Protein AF-A0A8X6XJP7-F1 (afdb_monomer)

Solvent-accessible surface area (backbone atoms only — not comparable to full-atom values): 6232 Å² total; per-residue (Å²): 136,88,84,64,69,68,61,55,55,50,53,49,51,54,50,52,52,50,51,49,50,63,69,66,54,72,66,87,76,58,78,86,87,79,77,84,57,92,71,56,62,50,67,58,56,51,52,50,48,53,49,26,67,75,71,73,51,86,66,92,48,68,68,46,49,52,52,47,39,67,78,36,46,49,60,40,54,55,53,48,44,60,74,69,61,70,86,62,101,62,83,84,92,73,70,83,133

Secondary structure (DSSP, 8-state):
----HHHHHHHHHHHHHHHHHHHHS-GGGS-------TTTTHHHHHHHHHHHHHHT----SHHHHHHHHHHTHHHHHHHHHHHHT---SS--S----

Radius of gyration: 20.51 Å; Cα contacts (8 Å, |Δi|>4): 23; chains: 1; bounding box: 52×36×46 Å

Organism: NCBI:txid2747483

pLDDT: mean 86.37, std 12.0, range [48.09, 97.69]

Foldseek 3Di:
DDDDVVVVVVVVVVVVVVVVVVVPDDCVPPPDPDDDDPCPCVLVVVLQVVCCVVVVDDAPDPVSVVVCCVVVVFVNVVSVCVSVVDDDPDDDPGDDD

Mean predicted aligned error: 10.52 Å

Structure (mmCIF, N/CA/C/O backbone):
data_AF-A0A8X6XJP7-F1
#
_entry.id   AF-A0A8X6XJP7-F1
#
loop_
_atom_site.group_PDB
_atom_site.id
_atom_site.type_symbol
_atom_site.label_atom_id
_atom_site.label_alt_id
_atom_site.label_comp_id
_atom_site.label_asym_id
_atom_site.label_entity_id
_atom_site.label_seq_id
_atom_site.pdbx_PDB_ins_code
_atom_site.Cartn_x
_atom_site.Cartn_y
_atom_site.Cartn_z
_atom_site.occupancy
_atom_site.B_iso_or_equiv
_atom_site.auth_seq_id
_atom_site.auth_comp_id
_atom_site.auth_asym_id
_atom_site.auth_atom_id
_atom_site.pdbx_PDB_model_num
ATOM 1 N N . MET A 1 1 ? 28.902 -22.118 21.580 1.00 48.09 1 MET A N 1
ATOM 2 C CA . MET A 1 1 ? 28.168 -21.824 20.333 1.00 48.09 1 MET A CA 1
ATOM 3 C C . MET A 1 1 ? 29.225 -21.385 19.326 1.00 48.09 1 MET A C 1
ATOM 5 O O . MET A 1 1 ? 29.832 -20.347 19.549 1.00 48.09 1 MET A O 1
ATOM 9 N N . GLN A 1 2 ? 29.606 -22.237 18.369 1.00 50.75 2 GLN A N 1
ATOM 10 C CA . GLN A 1 2 ? 30.687 -21.919 17.426 1.00 50.75 2 GLN A CA 1
ATOM 11 C C . GLN A 1 2 ? 30.119 -21.088 16.273 1.00 50.75 2 GLN A C 1
ATOM 13 O O . GLN A 1 2 ? 29.180 -21.508 15.607 1.00 50.75 2 GLN A O 1
ATOM 18 N N . TYR A 1 3 ? 30.663 -19.887 16.098 1.00 55.44 3 TYR A N 1
ATOM 19 C CA . TYR A 1 3 ? 30.392 -19.012 14.963 1.00 55.44 3 TYR A CA 1
ATOM 20 C C . TYR A 1 3 ? 31.230 -19.490 13.771 1.00 55.44 3 TYR A C 1
ATOM 22 O O . TYR A 1 3 ? 32.454 -19.580 13.887 1.00 55.44 3 TYR A O 1
ATOM 30 N N . TYR A 1 4 ? 30.573 -19.816 12.654 1.00 54.16 4 TYR A N 1
ATOM 31 C CA . TYR A 1 4 ? 31.197 -20.343 11.435 1.00 54.16 4 TYR A CA 1
ATOM 32 C C . TYR A 1 4 ? 31.102 -19.321 10.287 1.00 54.16 4 TYR A C 1
ATOM 34 O O . TYR A 1 4 ? 30.225 -19.416 9.433 1.00 54.16 4 TYR A O 1
ATOM 42 N N . PRO A 1 5 ? 32.020 -18.340 10.229 1.00 59.12 5 PRO A N 1
ATOM 43 C CA . PRO A 1 5 ? 31.975 -17.244 9.256 1.00 59.12 5 PRO A CA 1
ATOM 44 C C . PRO A 1 5 ? 32.141 -17.688 7.794 1.00 59.12 5 PRO A C 1
ATOM 46 O O . PRO A 1 5 ? 31.826 -16.931 6.882 1.00 59.12 5 PRO A O 1
ATOM 49 N N . GLN A 1 6 ? 32.643 -18.902 7.544 1.00 60.72 6 GLN A N 1
ATOM 50 C CA . GLN A 1 6 ? 32.852 -19.391 6.178 1.00 60.72 6 GLN A CA 1
ATOM 51 C C . GLN A 1 6 ? 31.548 -19.776 5.472 1.00 60.72 6 GLN A C 1
ATOM 53 O O . GLN A 1 6 ? 31.443 -19.595 4.261 1.00 60.72 6 GLN A O 1
ATOM 58 N N . GLU A 1 7 ? 30.540 -20.235 6.218 1.00 63.06 7 GLU A N 1
ATOM 59 C CA . GLU A 1 7 ? 29.215 -20.529 5.663 1.00 63.06 7 GLU A CA 1
ATOM 60 C C . GLU A 1 7 ? 28.486 -19.240 5.259 1.00 63.06 7 GLU A C 1
ATOM 62 O O . GLU A 1 7 ? 27.812 -19.203 4.233 1.00 63.06 7 GLU A O 1
ATOM 67 N N . GLU A 1 8 ? 28.690 -18.144 5.998 1.00 69.25 8 GLU A N 1
ATOM 68 C CA . GLU A 1 8 ? 28.109 -16.840 5.663 1.00 69.25 8 GLU A CA 1
ATOM 69 C C . GLU A 1 8 ? 28.719 -16.253 4.381 1.00 69.25 8 GLU A C 1
ATOM 71 O O . GLU A 1 8 ? 27.991 -15.768 3.514 1.00 69.25 8 GLU A O 1
ATOM 76 N N . SER A 1 9 ? 30.043 -16.348 4.220 1.00 73.06 9 SER A N 1
ATOM 77 C CA . SER A 1 9 ? 30.729 -15.920 2.995 1.00 73.06 9 SER A CA 1
ATOM 78 C C . SER A 1 9 ? 30.293 -16.728 1.771 1.00 73.06 9 SER A C 1
ATOM 80 O O . SER A 1 9 ? 30.112 -16.155 0.699 1.00 73.06 9 SER A O 1
ATOM 82 N N . PHE A 1 10 ? 30.078 -18.038 1.933 1.00 81.12 10 PHE A N 1
ATOM 83 C CA . PHE A 1 10 ? 29.578 -18.906 0.868 1.00 81.12 10 PHE A CA 1
ATOM 84 C C . PHE A 1 10 ? 28.134 -18.555 0.480 1.00 81.12 10 PHE A C 1
ATOM 86 O O . PHE A 1 10 ? 27.835 -18.362 -0.693 1.00 81.12 10 PHE A O 1
ATOM 93 N N . CYS A 1 11 ? 27.239 -18.373 1.454 1.00 72.75 11 CYS A N 1
ATOM 94 C CA . CYS A 1 11 ? 25.862 -17.951 1.185 1.00 72.75 11 CYS A CA 1
ATOM 95 C C . CYS A 1 11 ? 25.791 -16.570 0.515 1.00 72.75 11 CYS A C 1
ATOM 97 O O . CYS A 1 11 ? 24.967 -16.370 -0.377 1.00 72.75 11 CYS A O 1
ATOM 99 N N . ARG A 1 12 ? 26.662 -15.624 0.897 1.00 78.19 12 ARG A N 1
ATOM 100 C CA . ARG A 1 12 ? 26.752 -14.313 0.237 1.00 78.19 12 ARG A CA 1
ATOM 101 C C . ARG A 1 12 ? 27.243 -14.421 -1.203 1.00 78.19 12 ARG A C 1
ATOM 103 O O . ARG A 1 12 ? 26.658 -13.766 -2.055 1.00 78.19 12 ARG A O 1
ATOM 110 N N . SER A 1 13 ? 28.249 -15.252 -1.493 1.00 83.56 13 SER A N 1
ATOM 111 C CA . SER A 1 13 ? 28.712 -15.428 -2.878 1.00 83.56 13 SER A CA 1
ATOM 112 C C . SER A 1 13 ? 27.630 -16.058 -3.754 1.00 83.56 13 SER A C 1
ATOM 114 O O . SER A 1 13 ? 27.399 -15.596 -4.862 1.00 83.56 13 SER A O 1
ATOM 116 N N . ILE A 1 14 ? 26.899 -17.048 -3.230 1.00 84.00 14 ILE A N 1
ATOM 117 C CA . ILE A 1 14 ? 25.763 -17.655 -3.933 1.00 84.00 14 ILE A CA 1
ATOM 118 C C . ILE A 1 14 ? 24.653 -16.626 -4.185 1.00 84.00 14 ILE A C 1
ATOM 120 O O . ILE A 1 14 ? 24.077 -16.604 -5.269 1.00 84.00 14 ILE A O 1
ATOM 124 N N . LEU A 1 15 ? 24.353 -15.753 -3.218 1.00 77.19 15 LEU A N 1
ATOM 125 C CA . LEU A 1 15 ? 23.380 -14.672 -3.402 1.00 77.19 15 LEU A CA 1
ATOM 126 C C . LEU A 1 15 ? 23.833 -13.662 -4.462 1.00 77.19 15 LEU A C 1
ATOM 128 O O . LEU A 1 15 ? 23.023 -13.274 -5.300 1.00 77.19 15 LEU A O 1
ATOM 132 N N . GLU A 1 16 ? 25.103 -13.264 -4.455 1.00 84.19 16 GLU A N 1
ATOM 133 C CA . GLU A 1 16 ? 25.677 -12.362 -5.460 1.00 84.19 16 GLU A CA 1
ATOM 134 C C . GLU A 1 16 ? 25.620 -12.985 -6.862 1.00 84.19 16 GLU A C 1
ATOM 136 O O . GLU A 1 16 ? 25.165 -12.332 -7.799 1.00 84.19 16 GLU A O 1
ATOM 141 N N . ASP A 1 17 ? 25.976 -14.266 -6.996 1.00 85.50 17 ASP A N 1
ATOM 142 C CA . ASP A 1 17 ? 25.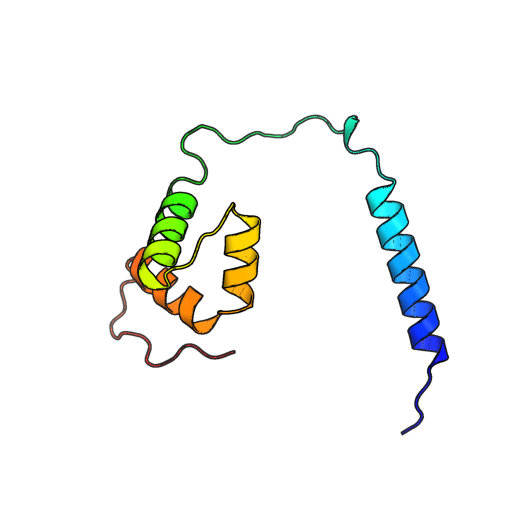915 -15.004 -8.262 1.00 85.50 17 ASP A CA 1
ATOM 143 C C . ASP A 1 17 ? 24.472 -15.147 -8.773 1.00 85.50 17 ASP A C 1
ATOM 145 O O . ASP A 1 17 ? 24.212 -14.968 -9.964 1.00 85.50 17 ASP A O 1
ATOM 149 N N . ILE A 1 18 ? 23.507 -15.414 -7.884 1.00 82.00 18 ILE A N 1
ATOM 150 C CA . ILE A 1 18 ? 22.078 -15.477 -8.233 1.00 82.00 18 ILE A CA 1
ATOM 151 C C . ILE A 1 18 ? 21.571 -14.105 -8.682 1.00 82.00 18 ILE A C 1
ATOM 153 O O . ILE A 1 18 ? 20.862 -14.010 -9.683 1.00 82.00 18 ILE A O 1
ATOM 157 N N . ILE A 1 19 ? 21.927 -13.036 -7.967 1.00 77.56 19 ILE A N 1
ATOM 158 C CA . ILE A 1 19 ? 21.540 -11.666 -8.321 1.00 77.56 19 ILE A CA 1
ATOM 159 C C . ILE A 1 19 ? 22.158 -11.279 -9.666 1.00 77.56 19 ILE A C 1
ATOM 161 O O . ILE A 1 19 ? 21.475 -10.704 -10.516 1.00 77.56 19 ILE A O 1
ATOM 165 N N . GLN A 1 20 ? 23.421 -11.636 -9.895 1.00 81.25 20 GLN A N 1
ATOM 166 C CA . GLN A 1 20 ? 24.114 -11.399 -1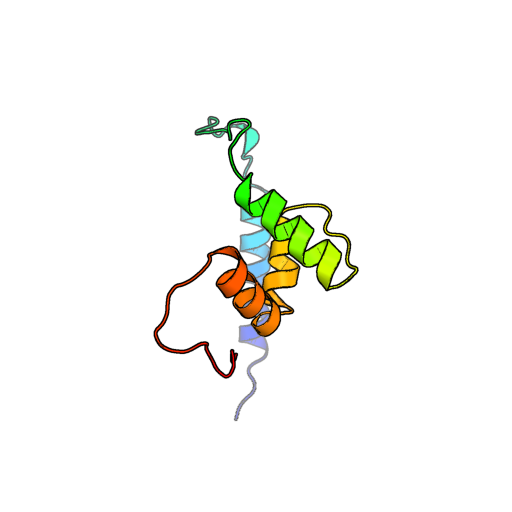1.152 1.00 81.25 20 GLN A CA 1
ATOM 167 C C . GLN A 1 20 ? 23.465 -12.174 -12.306 1.00 81.25 20 GLN A C 1
ATOM 169 O O . GLN A 1 20 ? 23.229 -11.589 -13.364 1.00 81.25 20 GLN A O 1
ATOM 174 N N . ASP A 1 21 ? 23.105 -13.447 -12.107 1.00 82.31 21 ASP A N 1
ATOM 175 C CA . ASP A 1 21 ? 22.359 -14.238 -13.092 1.00 82.31 21 ASP A CA 1
ATOM 176 C C . ASP A 1 21 ? 20.999 -13.599 -13.389 1.00 82.31 21 ASP A C 1
ATOM 178 O O . ASP A 1 21 ? 20.679 -13.342 -14.551 1.00 82.31 21 ASP A O 1
ATOM 182 N N . MET A 1 22 ? 20.225 -13.256 -12.356 1.00 78.00 22 MET A N 1
ATOM 183 C CA . MET A 1 22 ? 18.916 -12.618 -12.504 1.00 78.00 22 MET A CA 1
ATOM 184 C C . MET A 1 22 ? 18.996 -11.292 -13.268 1.00 78.00 22 MET A C 1
ATOM 186 O O . MET A 1 22 ? 18.166 -11.052 -14.145 1.00 78.00 22 MET A O 1
ATOM 190 N N . ASN A 1 23 ? 20.009 -10.468 -12.991 1.00 77.12 23 ASN A N 1
ATOM 191 C CA . ASN A 1 23 ? 20.247 -9.210 -13.700 1.00 77.12 23 ASN A CA 1
ATOM 192 C C . ASN A 1 23 ? 20.770 -9.422 -15.130 1.00 77.12 23 ASN A C 1
ATOM 194 O O . ASN A 1 23 ? 20.527 -8.590 -16.005 1.00 77.12 23 ASN A O 1
ATOM 198 N N . SER A 1 24 ? 21.469 -10.531 -15.395 1.00 76.38 24 SER A N 1
ATOM 199 C CA . SER A 1 24 ? 21.985 -10.874 -16.728 1.00 76.38 24 SER A CA 1
ATOM 200 C C . SER A 1 24 ? 20.904 -11.383 -17.689 1.00 76.38 24 SER A C 1
ATOM 202 O O . SER A 1 24 ? 21.080 -11.341 -18.913 1.00 76.38 24 SER A O 1
ATOM 204 N N . ARG A 1 25 ? 19.758 -11.838 -17.162 1.00 76.50 25 ARG A N 1
ATOM 205 C CA . ARG A 1 25 ? 18.636 -12.326 -17.971 1.00 76.50 25 ARG A CA 1
ATOM 206 C C . ARG A 1 25 ? 18.053 -11.186 -18.802 1.00 76.50 25 ARG A C 1
ATOM 208 O O . ARG A 1 25 ? 17.451 -10.240 -18.302 1.00 76.50 25 ARG A O 1
ATOM 215 N N . GLN A 1 26 ? 18.181 -11.300 -20.121 1.00 64.62 26 GLN A N 1
ATOM 216 C CA . GLN A 1 26 ? 17.579 -10.354 -21.056 1.00 64.62 26 GLN A CA 1
ATOM 217 C C . GLN A 1 26 ? 16.070 -10.596 -21.183 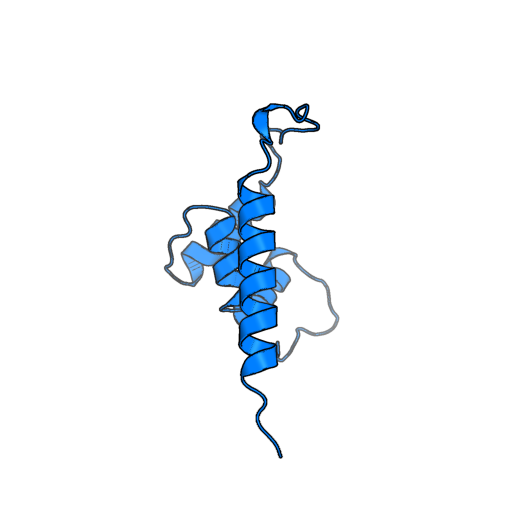1.00 64.62 26 GLN A C 1
ATOM 219 O O . GLN A 1 26 ? 15.597 -11.250 -22.113 1.00 64.62 26 GLN A O 1
ATOM 224 N N . PHE A 1 27 ? 15.286 -9.984 -20.295 1.00 67.62 27 PHE A N 1
ATOM 225 C CA . PHE A 1 27 ? 13.819 -9.972 -20.385 1.00 67.62 27 PHE A CA 1
ATOM 226 C C . PHE A 1 27 ? 13.282 -9.268 -21.649 1.00 67.62 27 PHE A C 1
ATOM 228 O O . PHE A 1 27 ? 12.105 -9.388 -21.973 1.00 67.62 27 PHE A O 1
ATOM 235 N N . LYS A 1 28 ? 14.153 -8.605 -22.428 1.00 66.44 28 LYS A N 1
ATOM 236 C CA . LYS A 1 28 ? 13.844 -7.957 -23.716 1.00 66.44 28 LYS A CA 1
ATOM 237 C C . LYS A 1 28 ? 13.210 -8.879 -24.767 1.00 66.44 28 LYS A C 1
ATOM 239 O O . LYS A 1 28 ? 12.574 -8.370 -25.683 1.00 66.44 28 LYS A O 1
ATOM 244 N N . LYS A 1 29 ? 13.412 -10.201 -24.680 1.00 74.69 29 LYS A N 1
ATOM 245 C CA . LYS A 1 29 ? 12.890 -11.184 -25.653 1.00 74.69 29 LYS A CA 1
ATOM 246 C C . LYS A 1 29 ? 11.691 -11.987 -25.133 1.00 74.69 29 LYS A C 1
ATOM 248 O O . LYS A 1 29 ? 11.207 -12.877 -25.828 1.00 74.69 29 LYS A O 1
ATOM 253 N N . VAL A 1 30 ? 11.218 -11.704 -23.921 1.00 82.44 30 VAL A N 1
ATOM 254 C CA . VAL A 1 30 ? 10.022 -12.356 -23.380 1.00 82.44 30 VAL A CA 1
ATOM 255 C C . VAL A 1 30 ? 8.799 -11.690 -24.018 1.00 82.44 30 VAL A C 1
ATOM 257 O O . VAL A 1 30 ? 8.708 -10.461 -23.983 1.00 82.44 30 VAL A O 1
ATOM 260 N N . PRO A 1 31 ? 7.880 -12.449 -24.644 1.00 86.75 31 PRO A N 1
ATOM 261 C CA . PRO A 1 31 ? 6.676 -11.861 -25.217 1.00 86.75 31 PRO A CA 1
ATOM 262 C C . PRO A 1 31 ? 5.863 -11.184 -24.112 1.00 86.75 31 PRO A C 1
ATOM 264 O O . PRO A 1 31 ? 5.688 -11.746 -23.032 1.00 86.75 31 PRO A O 1
ATOM 267 N N . LEU A 1 32 ? 5.369 -9.974 -24.383 1.00 84.81 32 LEU A N 1
ATOM 268 C CA . LEU A 1 32 ? 4.468 -9.264 -23.481 1.00 84.81 32 LEU A CA 1
ATOM 269 C C . LEU A 1 32 ? 3.196 -10.101 -23.298 1.00 84.81 32 LEU A C 1
ATOM 271 O O . LEU A 1 32 ? 2.408 -10.242 -24.229 1.00 84.81 32 LEU A O 1
ATOM 275 N N . ILE A 1 33 ? 3.022 -10.676 -22.109 1.00 91.25 33 ILE A N 1
ATOM 276 C CA . ILE A 1 33 ? 1.881 -11.552 -21.808 1.00 91.25 33 ILE A CA 1
ATOM 277 C C . ILE A 1 33 ? 0.620 -10.717 -21.575 1.00 91.25 33 ILE A C 1
ATOM 279 O O . ILE A 1 33 ? -0.471 -11.108 -21.981 1.00 91.25 33 ILE A O 1
ATOM 283 N N . TRP A 1 34 ? 0.765 -9.565 -20.917 1.00 91.19 34 TRP A N 1
ATOM 284 C CA . TRP A 1 34 ? -0.354 -8.718 -20.524 1.00 91.19 34 TRP A CA 1
ATOM 285 C C . TRP A 1 34 ? 0.101 -7.289 -20.196 1.00 91.19 34 TRP A C 1
ATOM 287 O O . TRP A 1 34 ? 1.259 -7.053 -19.850 1.00 91.19 34 TRP A O 1
ATOM 297 N N . THR A 1 35 ? -0.811 -6.322 -20.303 1.00 89.25 35 THR A N 1
ATOM 298 C CA . THR A 1 35 ? -0.618 -4.926 -19.884 1.00 89.25 35 THR A CA 1
ATOM 299 C C . THR A 1 35 ? -1.916 -4.405 -19.275 1.00 89.25 35 THR A C 1
ATOM 301 O O . THR A 1 35 ? -2.982 -4.724 -19.807 1.00 89.25 35 THR A O 1
ATOM 304 N N . PRO A 1 36 ? -1.841 -3.610 -18.195 1.00 87.69 36 PRO A N 1
ATOM 305 C CA . PRO A 1 36 ? -3.021 -3.040 -17.567 1.00 87.69 36 PRO A CA 1
ATOM 306 C C . PRO A 1 36 ? -3.805 -2.118 -18.505 1.00 87.69 36 PRO A C 1
ATOM 308 O O . PRO A 1 36 ? -3.234 -1.332 -19.263 1.00 87.69 36 PRO A O 1
ATOM 311 N N . LEU A 1 37 ? -5.127 -2.186 -18.398 1.00 91.81 37 LEU A N 1
ATOM 312 C CA . LEU A 1 37 ? -6.073 -1.220 -18.941 1.00 91.81 37 LEU A CA 1
ATOM 313 C C . LEU A 1 37 ? -6.139 0.025 -18.042 1.00 91.81 37 LEU A C 1
ATOM 315 O O . LEU A 1 37 ? -5.658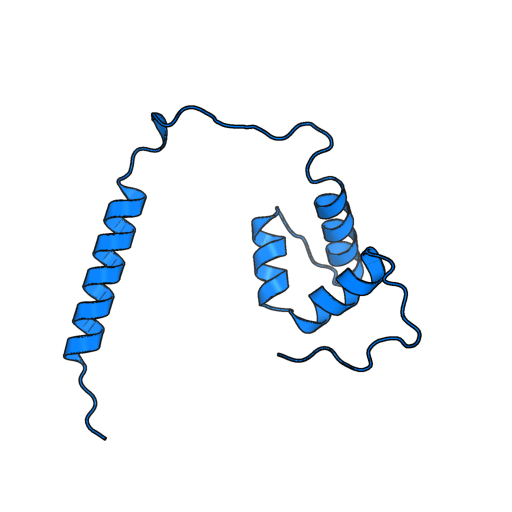 0.039 -16.912 1.00 91.81 37 LEU A O 1
ATOM 319 N N . GLU A 1 38 ? -6.781 1.091 -18.518 1.00 85.88 38 GLU A N 1
ATOM 320 C CA . GLU A 1 38 ? -6.845 2.375 -17.800 1.00 85.88 38 GLU A CA 1
ATOM 321 C C . GLU A 1 38 ? -7.448 2.267 -16.385 1.00 85.88 38 GLU A C 1
ATOM 323 O O . GLU A 1 38 ? -7.024 2.965 -15.459 1.00 85.88 38 GLU A O 1
ATOM 328 N N . HIS A 1 39 ? -8.425 1.372 -16.207 1.00 85.50 39 HIS A N 1
ATOM 329 C CA . HIS A 1 39 ? -9.102 1.165 -14.927 1.00 85.50 39 HIS A CA 1
ATOM 330 C C . HIS A 1 39 ? -8.319 0.269 -13.958 1.00 85.50 39 HIS A C 1
ATOM 332 O O . HIS A 1 39 ? -8.637 0.248 -12.763 1.00 85.50 39 HIS A O 1
ATOM 338 N N . 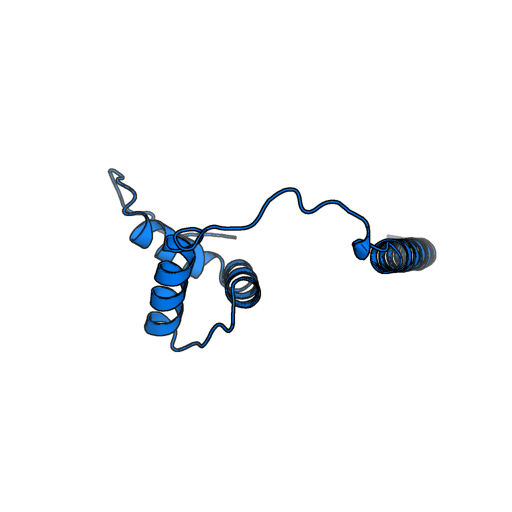ASP A 1 40 ? -7.287 -0.431 -14.432 1.00 87.50 40 ASP A N 1
ATOM 339 C CA . ASP A 1 40 ? -6.486 -1.300 -13.583 1.00 87.50 40 ASP A CA 1
ATOM 340 C C . ASP A 1 40 ? -5.706 -0.476 -12.554 1.00 87.50 40 ASP A C 1
ATOM 342 O O . ASP A 1 40 ? -5.151 0.597 -12.816 1.00 87.50 40 ASP A O 1
ATOM 346 N N . GLY A 1 41 ? -5.717 -0.961 -11.313 1.00 88.75 41 GLY A N 1
ATOM 347 C CA . GLY A 1 41 ? -5.064 -0.287 -10.194 1.00 88.75 41 GLY A CA 1
ATOM 348 C C . GLY A 1 41 ? -5.756 0.997 -9.719 1.00 88.75 41 GLY A C 1
ATOM 349 O O . GLY A 1 41 ? -5.188 1.697 -8.881 1.00 88.75 41 GLY A O 1
ATOM 350 N N . LYS A 1 42 ? -6.977 1.320 -10.181 1.00 93.25 42 LYS A N 1
ATOM 351 C CA . LYS A 1 42 ? -7.737 2.489 -9.692 1.00 93.25 42 LYS A CA 1
ATOM 352 C C . LYS A 1 42 ? -7.885 2.490 -8.166 1.00 93.25 42 LYS A C 1
ATOM 354 O O . LYS A 1 42 ? -7.613 3.507 -7.535 1.00 93.25 42 LYS A O 1
ATOM 359 N N . ASN A 1 43 ? -8.242 1.349 -7.575 1.00 94.50 43 ASN A N 1
ATOM 360 C CA . ASN A 1 43 ? -8.410 1.228 -6.122 1.00 94.50 43 ASN A CA 1
ATOM 361 C C . ASN A 1 43 ? -7.093 1.450 -5.373 1.00 94.50 43 ASN A C 1
ATOM 363 O O . ASN A 1 43 ? -7.077 2.126 -4.354 1.00 94.50 43 ASN A O 1
ATOM 367 N N . VAL A 1 44 ? -5.979 0.944 -5.908 1.00 94.19 44 VAL A N 1
ATOM 368 C CA . VAL A 1 44 ? -4.649 1.143 -5.316 1.00 94.19 44 VAL A CA 1
ATOM 369 C C . VAL A 1 44 ? -4.237 2.614 -5.387 1.00 94.19 44 VAL A C 1
ATOM 371 O O . VAL A 1 44 ? -3.712 3.146 -4.416 1.00 94.19 44 VAL A O 1
ATOM 374 N N . LYS A 1 45 ? -4.520 3.303 -6.502 1.00 94.81 45 LYS A N 1
ATOM 375 C CA . LYS A 1 45 ? -4.276 4.750 -6.639 1.00 94.81 45 LYS A CA 1
ATOM 376 C C . LYS A 1 45 ? -5.103 5.563 -5.643 1.00 94.81 45 LYS A C 1
ATOM 378 O O . LYS A 1 45 ? -4.586 6.529 -5.092 1.00 94.81 45 LYS A O 1
ATOM 383 N N . GLU A 1 46 ? -6.359 5.184 -5.422 1.00 96.00 46 GLU A N 1
ATOM 384 C CA . GLU A 1 46 ? -7.230 5.860 -4.458 1.00 96.00 46 GLU A CA 1
ATOM 385 C C . GLU A 1 46 ? -6.772 5.615 -3.020 1.00 96.00 46 GLU A C 1
ATOM 387 O O . GLU A 1 46 ? -6.582 6.562 -2.262 1.00 96.00 46 GLU A O 1
ATOM 392 N N . PHE A 1 47 ? -6.475 4.362 -2.676 1.00 97.31 47 PHE A N 1
ATOM 393 C CA . PHE A 1 47 ? -5.930 4.010 -1.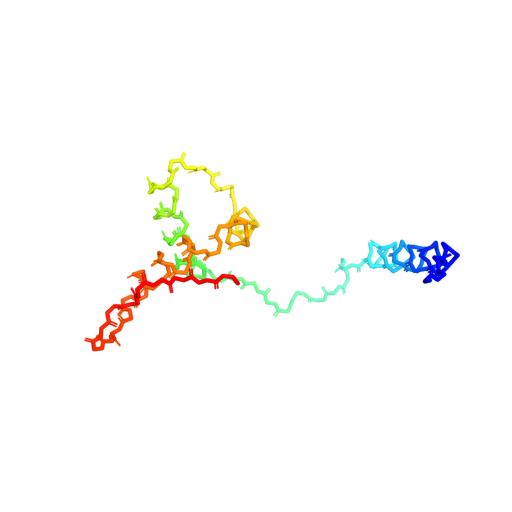371 1.00 97.31 47 PHE A CA 1
ATOM 394 C C . PHE A 1 47 ? -4.617 4.747 -1.084 1.00 97.31 47 PHE A C 1
ATOM 396 O O . PHE A 1 47 ? -4.452 5.328 -0.015 1.00 97.31 47 PHE A O 1
ATOM 403 N N . LYS A 1 48 ? -3.715 4.831 -2.072 1.00 96.94 48 LYS A N 1
ATOM 404 C CA . LYS A 1 48 ? -2.471 5.603 -1.961 1.00 96.94 48 LYS A CA 1
ATOM 405 C C . LYS A 1 48 ? -2.735 7.061 -1.572 1.00 96.94 48 LYS A C 1
ATOM 407 O O . LYS A 1 48 ? -2.059 7.572 -0.688 1.00 96.94 48 LYS A O 1
ATOM 412 N N . LYS A 1 49 ? -3.721 7.720 -2.194 1.00 96.88 49 LYS A N 1
ATOM 413 C CA . LYS A 1 49 ? -4.068 9.117 -1.874 1.00 96.88 49 LYS A CA 1
ATOM 414 C C . LYS A 1 49 ? -4.562 9.273 -0.439 1.00 96.88 49 LYS A C 1
ATOM 416 O O . LYS A 1 49 ? -4.223 10.264 0.196 1.00 96.88 49 LYS A O 1
ATOM 421 N N . ILE A 1 50 ? -5.333 8.310 0.068 1.00 96.94 50 ILE A N 1
ATOM 422 C CA . ILE A 1 50 ? -5.798 8.309 1.463 1.00 96.94 50 ILE A CA 1
ATOM 423 C C . ILE A 1 50 ? -4.596 8.272 2.412 1.00 96.94 50 ILE A C 1
ATOM 425 O O . ILE A 1 50 ? -4.525 9.077 3.340 1.00 96.94 50 ILE A O 1
ATOM 429 N N . ILE A 1 51 ? -3.616 7.405 2.139 1.00 97.50 51 ILE A N 1
ATOM 430 C CA . ILE A 1 51 ? -2.371 7.335 2.915 1.00 97.50 51 ILE A CA 1
ATOM 431 C C . ILE A 1 51 ? -1.587 8.655 2.829 1.00 97.50 51 ILE A C 1
ATOM 433 O O . ILE A 1 51 ? -1.210 9.212 3.859 1.00 97.50 51 ILE A O 1
ATOM 437 N N . GLU A 1 52 ? -1.378 9.195 1.625 1.00 97.69 52 GLU A N 1
ATOM 438 C CA . GLU A 1 52 ? -0.665 10.468 1.426 1.00 97.69 52 GLU A CA 1
ATOM 439 C C . GLU A 1 52 ? -1.316 11.615 2.215 1.00 97.69 52 GLU A C 1
ATOM 441 O O . GLU A 1 52 ? -0.630 12.373 2.900 1.00 97.69 52 GLU A O 1
ATOM 446 N N . GLN A 1 53 ? -2.648 11.709 2.174 1.00 97.19 53 GLN A N 1
ATOM 447 C CA . GLN A 1 53 ? -3.408 12.734 2.887 1.00 97.19 53 GLN A CA 1
ATOM 448 C C . GLN A 1 53 ? -3.353 12.556 4.405 1.00 97.19 53 GLN A C 1
ATOM 450 O O . GLN A 1 53 ? -3.161 13.535 5.124 1.00 97.19 53 GLN A O 1
ATOM 455 N N . LYS A 1 54 ? -3.519 11.325 4.901 1.00 97.38 54 LYS A N 1
ATOM 456 C CA . LYS A 1 54 ? -3.605 11.052 6.339 1.00 97.38 54 LYS A CA 1
ATOM 457 C C . LYS A 1 54 ? -2.260 11.192 7.047 1.00 97.38 54 LYS A C 1
ATOM 459 O O . LYS A 1 54 ? -2.212 11.728 8.150 1.00 97.38 54 LYS A O 1
ATOM 464 N N . TYR A 1 55 ? -1.183 10.725 6.418 1.00 96.75 55 TYR A N 1
ATOM 465 C CA . TYR A 1 55 ? 0.157 10.707 7.016 1.00 96.75 55 TYR A CA 1
ATOM 466 C C . TYR A 1 55 ? 1.048 11.865 6.551 1.00 96.75 55 TYR A C 1
ATOM 468 O O . TYR A 1 55 ? 2.174 11.993 7.024 1.00 96.75 55 TYR A O 1
ATOM 476 N N . GLY A 1 56 ? 0.567 12.718 5.639 1.00 96.44 56 GLY A N 1
ATOM 477 C CA . GLY A 1 56 ? 1.328 13.864 5.134 1.00 96.44 56 GLY A CA 1
ATOM 478 C C . GLY A 1 56 ? 2.569 13.465 4.331 1.00 96.44 56 GLY A C 1
ATOM 479 O O . GLY A 1 56 ? 3.553 14.205 4.312 1.00 96.44 56 GLY A O 1
ATOM 480 N N . ILE A 1 57 ? 2.541 12.294 3.691 1.00 96.19 57 ILE A N 1
ATOM 481 C CA . ILE A 1 57 ? 3.653 11.752 2.899 1.00 96.19 57 ILE A CA 1
ATOM 482 C C . ILE A 1 57 ? 3.360 11.835 1.401 1.00 96.19 57 ILE A C 1
ATOM 484 O O . ILE A 1 57 ? 2.218 12.005 0.981 1.00 96.19 57 ILE A O 1
ATOM 488 N N . LYS A 1 58 ? 4.402 11.690 0.580 1.00 96.25 58 LYS A N 1
ATOM 489 C CA . LYS A 1 58 ? 4.288 11.628 -0.879 1.00 96.25 58 LYS A CA 1
ATOM 490 C C . LYS A 1 58 ? 4.867 10.311 -1.377 1.00 96.25 58 LYS A C 1
ATOM 492 O O . LYS A 1 58 ? 6.034 10.026 -1.131 1.00 96.25 58 LYS A O 1
ATOM 497 N N . LEU A 1 59 ? 4.058 9.541 -2.094 1.00 95.62 59 LEU A N 1
ATOM 498 C CA . LEU A 1 59 ? 4.413 8.238 -2.642 1.00 95.62 59 LEU A CA 1
ATOM 499 C C . LEU A 1 59 ? 4.465 8.364 -4.170 1.00 95.62 59 LEU A C 1
ATOM 501 O O . LEU A 1 59 ? 3.457 8.636 -4.826 1.00 95.62 59 LEU A O 1
ATOM 505 N N . GLY A 1 60 ? 5.642 8.190 -4.765 1.00 91.62 60 GLY A N 1
ATOM 506 C CA . GLY A 1 60 ? 5.866 8.321 -6.205 1.00 91.62 60 GLY A CA 1
ATOM 507 C C . GLY A 1 60 ? 5.137 7.256 -7.024 1.00 91.62 60 GLY A C 1
ATOM 508 O O . GLY A 1 60 ? 4.584 7.563 -8.081 1.00 91.62 60 GLY A O 1
ATOM 509 N N . GLY A 1 61 ? 5.040 6.029 -6.509 1.00 90.31 61 GLY A N 1
ATOM 510 C CA . GLY A 1 61 ? 4.391 4.921 -7.209 1.00 90.31 61 GLY A CA 1
ATOM 511 C C . GLY A 1 61 ? 3.971 3.766 -6.307 1.00 90.31 61 GLY A C 1
ATOM 512 O O . GLY A 1 61 ? 3.903 3.894 -5.086 1.00 90.31 61 GLY A O 1
ATOM 513 N N . TYR A 1 62 ? 3.668 2.627 -6.935 1.00 91.38 62 TYR A N 1
ATOM 514 C CA . TYR A 1 62 ? 3.323 1.399 -6.216 1.00 91.38 62 TYR A CA 1
ATOM 515 C C . TYR A 1 62 ? 4.474 0.914 -5.326 1.00 91.38 62 TYR A C 1
ATOM 517 O O . TYR A 1 62 ? 4.225 0.476 -4.211 1.00 91.38 62 TYR A O 1
ATOM 525 N N . GLU A 1 63 ? 5.720 1.039 -5.787 1.00 94.69 63 GLU A N 1
ATOM 526 C CA . GLU A 1 63 ? 6.906 0.614 -5.034 1.00 94.69 63 GLU A CA 1
ATOM 527 C C . GLU A 1 63 ? 7.037 1.352 -3.697 1.00 94.69 63 GLU A C 1
ATOM 529 O O . GLU A 1 63 ? 7.273 0.720 -2.668 1.00 94.69 63 GLU A O 1
ATOM 534 N N . ASP A 1 64 ? 6.788 2.663 -3.685 1.00 96.25 64 ASP A N 1
ATOM 535 C CA . ASP A 1 64 ? 6.821 3.461 -2.457 1.00 96.25 64 ASP A CA 1
ATOM 536 C C . ASP A 1 64 ? 5.684 3.080 -1.505 1.00 96.25 64 ASP A C 1
ATOM 538 O O . ASP A 1 64 ? 5.902 2.956 -0.302 1.00 96.25 64 ASP A O 1
ATOM 542 N N . LEU A 1 65 ? 4.474 2.853 -2.035 1.00 96.75 65 LEU A N 1
ATOM 543 C CA . LEU A 1 65 ? 3.345 2.373 -1.234 1.00 96.75 65 LEU A CA 1
ATOM 544 C C . LEU A 1 65 ? 3.634 0.989 -0.639 1.00 96.75 65 LEU A C 1
ATOM 546 O O . LEU A 1 65 ? 3.334 0.748 0.527 1.00 96.75 65 LEU A O 1
ATOM 550 N N . HIS A 1 66 ? 4.230 0.091 -1.423 1.00 96.44 66 HIS A N 1
ATOM 551 C CA . HIS A 1 66 ? 4.622 -1.239 -0.975 1.00 96.44 66 HIS A CA 1
ATOM 552 C C . HIS A 1 66 ? 5.675 -1.155 0.135 1.00 96.44 66 HIS A C 1
ATOM 554 O O . HIS A 1 66 ? 5.496 -1.755 1.193 1.00 96.44 66 HIS A O 1
ATOM 560 N N . LYS A 1 67 ? 6.727 -0.353 -0.055 1.00 97.12 67 LYS A N 1
ATOM 561 C CA . LYS A 1 67 ? 7.737 -0.111 0.979 1.00 97.12 67 LYS A CA 1
ATOM 562 C C . LYS A 1 67 ? 7.098 0.426 2.262 1.00 97.12 67 LYS A C 1
ATOM 564 O O . LYS A 1 67 ? 7.301 -0.149 3.329 1.00 97.12 67 LYS A O 1
ATOM 569 N N . TRP A 1 68 ? 6.256 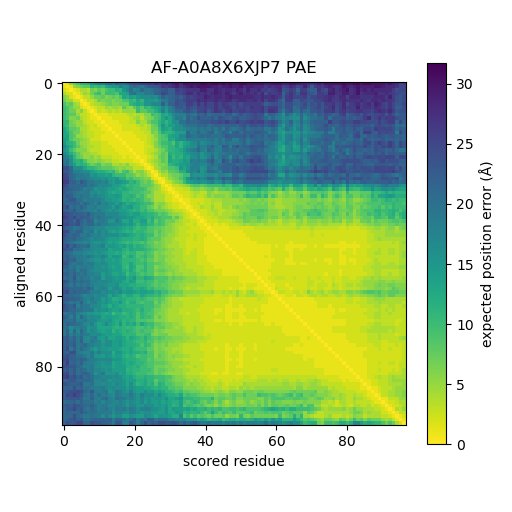1.453 2.141 1.00 97.56 68 TRP A N 1
ATOM 570 C CA . TRP A 1 68 ? 5.535 2.029 3.273 1.00 97.56 68 TRP A CA 1
ATOM 571 C C . TRP A 1 68 ? 4.664 0.994 3.994 1.00 97.56 68 TRP A C 1
ATOM 573 O O . TRP A 1 68 ? 4.655 0.975 5.221 1.00 97.56 68 TRP A O 1
ATOM 583 N N . SER A 1 69 ? 3.986 0.106 3.256 1.00 96.81 69 SER A N 1
ATOM 584 C CA . SER A 1 69 ? 3.117 -0.928 3.838 1.00 96.81 69 SER A CA 1
ATOM 585 C C . SER A 1 69 ? 3.864 -1.934 4.712 1.00 96.81 69 SER A C 1
ATOM 587 O O . SER A 1 69 ? 3.311 -2.417 5.696 1.00 96.81 69 SER A O 1
ATOM 589 N N . ILE A 1 70 ? 5.121 -2.231 4.375 1.00 96.50 70 ILE A N 1
ATOM 590 C CA . ILE A 1 70 ? 5.965 -3.150 5.144 1.00 96.50 70 ILE A CA 1
ATOM 591 C C . ILE A 1 70 ? 6.556 -2.430 6.357 1.00 96.50 70 ILE A C 1
ATOM 593 O O . ILE A 1 70 ? 6.604 -2.992 7.448 1.00 96.50 70 ILE A O 1
ATOM 597 N N . GLU A 1 71 ? 6.985 -1.181 6.178 1.00 96.62 71 GLU A N 1
ATOM 598 C CA . GLU A 1 71 ? 7.570 -0.367 7.248 1.00 96.62 71 GLU A CA 1
ATOM 599 C C . GLU A 1 71 ? 6.528 0.081 8.290 1.00 96.62 71 GLU A C 1
ATOM 601 O O . GLU A 1 71 ? 6.872 0.268 9.454 1.00 96.62 71 GLU A O 1
ATOM 606 N N . ASN A 1 72 ? 5.257 0.218 7.895 1.00 96.00 72 ASN A N 1
ATOM 607 C CA . ASN A 1 72 ? 4.156 0.733 8.718 1.00 96.00 72 ASN A CA 1
ATOM 608 C C . ASN A 1 72 ? 2.980 -0.257 8.711 1.00 96.00 72 ASN A C 1
ATOM 610 O O . ASN A 1 72 ? 1.862 0.073 8.315 1.00 96.00 72 ASN A O 1
ATOM 614 N N . LEU A 1 73 ? 3.243 -1.514 9.084 1.00 94.69 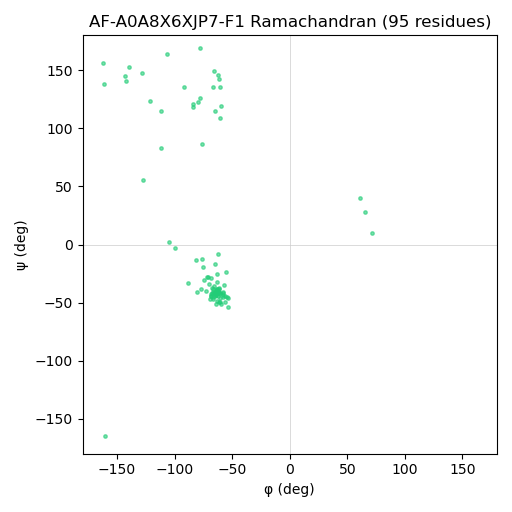73 LEU A N 1
ATOM 615 C CA . LEU A 1 73 ? 2.284 -2.611 8.912 1.00 94.69 73 LEU A CA 1
ATOM 616 C C . LEU A 1 73 ? 0.964 -2.381 9.675 1.00 94.69 73 LEU A C 1
ATOM 618 O O . LEU A 1 73 ? -0.120 -2.655 9.154 1.00 94.69 73 LEU A O 1
ATOM 622 N N . CYS A 1 74 ? 1.041 -1.878 10.909 1.00 95.12 74 CYS A N 1
ATOM 623 C CA . CYS A 1 74 ? -0.128 -1.653 11.761 1.00 95.12 74 CYS A CA 1
ATOM 624 C C . CYS A 1 74 ? -1.039 -0.555 11.203 1.00 95.12 74 CYS A C 1
ATOM 626 O O . CYS A 1 74 ? -2.261 -0.721 11.140 1.00 95.12 74 CYS A O 1
ATOM 628 N N . GLU A 1 75 ? -0.433 0.549 10.780 1.00 95.94 75 GLU A N 1
ATOM 629 C CA . GLU A 1 75 ? -1.066 1.668 10.098 1.00 95.94 75 GLU A CA 1
ATOM 630 C C . GLU A 1 75 ? -1.699 1.192 8.796 1.00 95.94 75 GLU A C 1
ATOM 632 O O . GLU A 1 75 ? -2.894 1.387 8.586 1.00 95.94 75 GLU A O 1
ATOM 637 N N . PHE A 1 76 ? -0.935 0.479 7.966 1.00 96.00 76 PHE A N 1
ATOM 638 C CA . PHE A 1 76 ? -1.411 -0.043 6.693 1.00 96.00 76 PHE A CA 1
ATOM 639 C C . PHE A 1 76 ? -2.682 -0.877 6.859 1.00 96.00 76 PHE A C 1
ATOM 641 O O . PHE A 1 76 ? -3.685 -0.575 6.218 1.00 96.00 76 PHE A O 1
ATOM 648 N N . TRP A 1 77 ? -2.686 -1.887 7.735 1.00 95.06 77 TRP A N 1
ATOM 649 C CA . TRP A 1 77 ? -3.868 -2.739 7.914 1.00 95.06 77 TRP A CA 1
ATOM 650 C C . TRP A 1 77 ? -5.041 -2.014 8.565 1.00 95.06 77 TRP A C 1
ATOM 652 O O . TRP A 1 77 ? -6.189 -2.352 8.280 1.00 95.06 77 TRP A O 1
ATOM 662 N N . THR A 1 78 ? -4.768 -1.011 9.400 1.00 94.69 78 THR A N 1
ATOM 663 C CA . THR A 1 78 ? -5.813 -0.157 9.970 1.00 94.69 78 THR A CA 1
ATOM 664 C C . THR A 1 78 ? -6.528 0.625 8.873 1.00 94.69 78 THR A C 1
ATOM 666 O O . THR A 1 78 ? -7.751 0.543 8.765 1.00 94.69 78 THR A O 1
ATOM 669 N N . GLU A 1 79 ? -5.775 1.309 8.010 1.00 96.00 79 GLU A N 1
ATOM 670 C CA . GLU A 1 79 ? -6.354 2.059 6.893 1.00 96.00 79 GLU A CA 1
ATOM 671 C C . GLU A 1 79 ? -6.992 1.142 5.855 1.00 96.00 79 GLU A C 1
ATOM 673 O O . GLU A 1 79 ? -8.032 1.465 5.287 1.00 96.00 79 GLU A O 1
ATOM 678 N N . PHE A 1 80 ? -6.386 -0.016 5.602 1.00 95.50 80 PHE A N 1
ATOM 679 C CA . PHE A 1 80 ? -6.884 -0.967 4.619 1.00 95.50 80 PHE A CA 1
ATOM 680 C C . PHE A 1 80 ? -8.225 -1.572 5.046 1.00 95.50 80 PHE A C 1
ATOM 682 O O . PHE A 1 80 ? -9.125 -1.722 4.220 1.00 95.50 80 PHE A O 1
ATOM 689 N N . TRP A 1 81 ? -8.392 -1.855 6.343 1.00 94.88 81 TRP A N 1
ATOM 690 C CA . TRP A 1 81 ? -9.669 -2.289 6.907 1.00 94.88 81 TRP A CA 1
ATOM 691 C C . TRP A 1 81 ? -10.777 -1.261 6.660 1.00 94.88 81 TRP A C 1
ATOM 693 O O . TRP A 1 81 ? -11.882 -1.622 6.245 1.00 94.88 81 TRP A O 1
ATOM 703 N N . ASP A 1 82 ? -10.470 0.017 6.895 1.00 94.44 82 ASP A N 1
ATOM 704 C CA . ASP A 1 82 ? -11.409 1.122 6.701 1.00 94.44 82 ASP A CA 1
ATOM 705 C C . ASP A 1 82 ? -11.732 1.346 5.226 1.00 94.44 82 ASP A C 1
ATOM 707 O O . ASP A 1 82 ? -12.900 1.474 4.862 1.00 94.44 82 ASP A O 1
ATOM 711 N N . PHE A 1 83 ? -10.715 1.323 4.366 1.00 96.06 83 PHE A N 1
ATOM 712 C CA . PHE A 1 83 ? -10.863 1.498 2.925 1.00 96.06 83 PHE A CA 1
ATOM 713 C C . PHE A 1 83 ? -11.739 0.418 2.284 1.00 96.06 83 PHE A C 1
ATOM 715 O O . PHE A 1 83 ? -12.567 0.720 1.425 1.00 96.06 83 PHE A O 1
ATOM 722 N N . LEU A 1 84 ? -11.583 -0.839 2.708 1.00 94.50 84 LEU A N 1
ATOM 723 C CA . LEU A 1 84 ? -12.399 -1.950 2.219 1.00 94.50 84 LEU A CA 1
ATOM 724 C C . LEU A 1 84 ? -13.815 -1.970 2.812 1.00 94.50 84 LEU A C 1
ATOM 726 O O . LEU A 1 84 ? -14.659 -2.721 2.324 1.00 94.50 84 LEU A O 1
ATOM 730 N N . GLY A 1 85 ? -14.079 -1.184 3.860 1.00 93.44 85 GLY A N 1
ATOM 731 C CA . GLY A 1 85 ? -15.367 -1.179 4.547 1.00 93.44 85 GLY A CA 1
ATOM 732 C C . GLY A 1 85 ? -15.707 -2.537 5.164 1.00 93.44 85 GLY A C 1
ATOM 733 O O . GLY A 1 85 ? -16.853 -2.980 5.077 1.00 93.44 85 GLY A O 1
ATOM 734 N N . ILE A 1 86 ? -14.719 -3.226 5.750 1.00 92.12 86 ILE A N 1
ATOM 735 C CA . ILE A 1 86 ? -14.910 -4.581 6.288 1.00 92.12 86 ILE A CA 1
ATOM 736 C C . ILE A 1 86 ? -15.996 -4.571 7.374 1.00 92.12 86 ILE A C 1
ATOM 738 O O . ILE A 1 86 ? -15.861 -3.930 8.421 1.00 92.12 86 ILE A O 1
ATOM 742 N N . ILE A 1 87 ? -17.066 -5.333 7.133 1.00 91.94 87 ILE A N 1
ATOM 743 C CA . ILE A 1 87 ? -18.195 -5.485 8.052 1.00 91.94 87 ILE A CA 1
ATOM 744 C C . ILE A 1 87 ? -17.848 -6.559 9.083 1.00 91.94 87 ILE A C 1
ATOM 746 O O . ILE A 1 87 ? -17.653 -7.726 8.752 1.00 91.94 87 ILE A O 1
ATOM 750 N N . SER A 1 88 ? -17.802 -6.164 10.352 1.00 90.06 88 SER A N 1
ATOM 751 C CA . SER A 1 88 ? -17.563 -7.051 11.490 1.00 90.06 88 SER A CA 1
ATOM 752 C C . SER A 1 88 ? -18.478 -6.662 12.646 1.00 90.06 88 SER A C 1
ATOM 754 O O . SER A 1 88 ? -18.850 -5.498 12.790 1.00 90.06 88 SER A O 1
ATOM 756 N N . SER A 1 89 ? -18.817 -7.624 13.506 1.00 92.38 89 SER A N 1
ATOM 757 C CA . SER A 1 89 ? -19.606 -7.373 14.720 1.00 92.38 89 SER A CA 1
ATOM 758 C C . SER A 1 89 ? -18.890 -6.447 15.708 1.00 92.38 89 SER A C 1
ATOM 760 O O . SER A 1 89 ? -19.539 -5.772 16.506 1.00 92.38 89 SER A O 1
ATOM 762 N N . ARG A 1 90 ? -17.553 -6.408 15.660 1.00 87.50 90 ARG A N 1
ATOM 763 C CA . ARG A 1 90 ? -16.707 -5.481 16.417 1.00 87.50 90 ARG A CA 1
ATOM 764 C C . ARG A 1 90 ? -15.513 -5.052 15.577 1.00 87.50 90 ARG A C 1
ATOM 766 O O . ARG A 1 90 ? -14.952 -5.856 14.829 1.00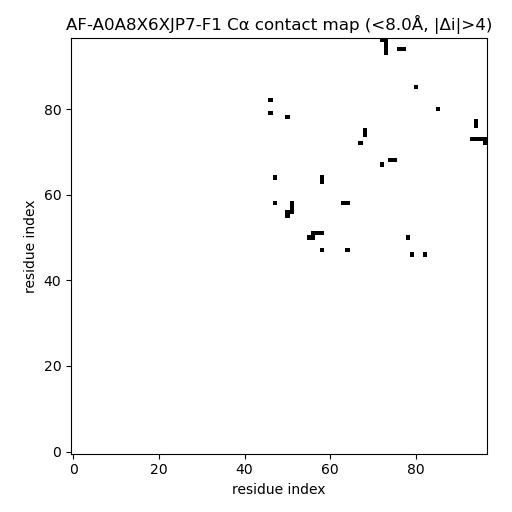 87.50 90 ARG A O 1
ATOM 773 N N . ARG A 1 91 ? -15.099 -3.797 15.743 1.00 88.19 91 ARG A N 1
ATOM 774 C CA . ARG A 1 91 ? -13.830 -3.310 15.196 1.00 88.19 91 ARG A CA 1
ATOM 775 C C . ARG A 1 91 ? -12.665 -4.030 15.882 1.00 88.19 91 ARG A C 1
ATOM 777 O O . ARG A 1 91 ? -12.777 -4.419 17.045 1.00 88.19 91 ARG A O 1
ATOM 784 N N . PHE A 1 92 ? -11.562 -4.218 15.163 1.00 87.31 92 PHE A N 1
ATOM 785 C CA . PHE A 1 92 ? -10.330 -4.731 15.755 1.00 87.31 92 PHE A CA 1
ATOM 786 C C . PHE A 1 92 ? -9.810 -3.762 16.830 1.00 87.31 92 PHE A C 1
ATOM 788 O O . PHE A 1 92 ? -9.944 -2.546 16.704 1.00 87.31 92 PHE A O 1
ATOM 795 N N . ASN A 1 93 ? -9.206 -4.307 17.887 1.00 87.25 93 ASN A N 1
ATOM 796 C CA . ASN A 1 93 ? -8.641 -3.497 18.971 1.00 87.25 93 ASN A CA 1
ATOM 797 C C . ASN A 1 93 ? -7.189 -3.094 18.699 1.00 87.25 93 ASN A C 1
ATOM 799 O O . ASN A 1 93 ? -6.748 -2.041 19.143 1.00 87.25 93 ASN A O 1
ATOM 803 N N . GLN A 1 94 ? -6.432 -3.954 18.014 1.00 87.50 94 GLN A N 1
ATOM 804 C CA . GLN A 1 94 ? -5.021 -3.731 17.731 1.00 87.50 94 GLN A CA 1
ATOM 805 C C . GLN A 1 94 ? -4.567 -4.621 16.570 1.00 87.50 94 GLN A C 1
ATOM 807 O O . GLN A 1 94 ? -4.903 -5.806 16.541 1.00 87.50 94 GLN A O 1
ATOM 812 N N . VAL A 1 95 ? -3.766 -4.059 15.666 1.00 86.25 95 VAL A N 1
ATOM 813 C CA . VAL A 1 95 ? -2.957 -4.809 14.696 1.00 86.25 95 VAL A CA 1
ATOM 814 C C . VAL A 1 95 ? -1.572 -5.044 15.315 1.00 86.25 95 VAL A C 1
ATOM 816 O O . VAL A 1 95 ? -1.030 -4.129 15.936 1.00 86.25 95 VAL A O 1
ATOM 819 N N . ARG A 1 96 ? -1.017 -6.260 15.215 1.00 78.38 96 ARG A N 1
ATOM 820 C CA . ARG A 1 96 ? 0.323 -6.602 15.733 1.00 78.38 96 ARG A CA 1
ATOM 821 C C . ARG A 1 96 ? 1.178 -7.270 14.657 1.00 78.38 96 ARG A C 1
ATOM 823 O O . ARG A 1 96 ? 0.635 -7.988 13.820 1.00 78.38 96 ARG A O 1
ATOM 830 N N . LEU A 1 97 ? 2.484 -7.011 14.741 1.00 65.38 97 LEU A N 1
ATOM 831 C CA . LEU A 1 97 ? 3.571 -7.706 14.045 1.00 65.38 97 LEU A CA 1
ATOM 832 C C . LEU A 1 97 ? 3.956 -8.988 14.791 1.00 65.38 97 LEU A C 1
ATOM 834 O O . LEU A 1 97 ? 3.918 -8.957 16.045 1.00 65.38 97 LEU A O 1
#

Sequence (97 aa):
MQYYPQEESFCRSILEDIIQDMNSRQFKKVPLIWTPLEHDGKNVKEFKKIIEQKYGIKLGGYEDLHKWSIENLCEFWTEFWDFLGIISSRRFNQVRL